Protein AF-A0A660SBG4-F1 (afdb_monomer_lite)

Foldseek 3Di:
DDDDDPVQLQVAFKKKFKAAPVRDTPDIDGHRDPVVLVVVQVVVCVVQVVHRIDIDIDGDDDD

Structure (mmCIF, N/CA/C/O backbone):
data_AF-A0A660SBG4-F1
#
_entry.id   AF-A0A660SBG4-F1
#
loop_
_atom_site.group_PDB
_atom_site.id
_atom_site.type_symbol
_atom_site.label_atom_id
_atom_site.label_alt_id
_atom_site.label_comp_id
_atom_site.label_asym_id
_atom_site.label_entity_id
_atom_site.label_seq_id
_atom_site.pdbx_PDB_ins_code
_atom_site.Cartn_x
_atom_site.Cartn_y
_atom_site.Cartn_z
_atom_site.occupancy
_atom_site.B_iso_or_equiv
_atom_site.auth_seq_id
_atom_site.auth_comp_id
_atom_site.auth_asym_id
_atom_site.auth_atom_id
_atom_site.pdbx_PDB_model_num
ATOM 1 N N . MET A 1 1 ? 6.251 -13.575 -5.013 1.00 47.34 1 MET A N 1
ATOM 2 C CA . MET A 1 1 ? 5.779 -13.263 -3.642 1.00 47.34 1 MET A CA 1
ATOM 3 C C . MET A 1 1 ? 4.289 -13.566 -3.564 1.00 47.34 1 MET A C 1
ATOM 5 O O . MET A 1 1 ? 3.581 -13.184 -4.484 1.00 47.34 1 MET A O 1
ATOM 9 N N . ARG A 1 2 ? 3.804 -14.274 -2.532 1.00 56.44 2 ARG A N 1
ATOM 10 C CA . ARG A 1 2 ? 2.353 -14.398 -2.287 1.00 56.44 2 ARG A CA 1
ATOM 11 C C . ARG A 1 2 ? 1.859 -13.071 -1.703 1.00 56.44 2 ARG A C 1
ATOM 13 O O . ARG A 1 2 ? 2.439 -12.596 -0.730 1.00 56.44 2 ARG A O 1
ATOM 20 N N . GLY A 1 3 ? 0.849 -12.465 -2.327 1.00 65.06 3 GLY A N 1
ATOM 21 C CA . GLY A 1 3 ? 0.211 -11.247 -1.825 1.00 65.06 3 GLY A CA 1
ATOM 22 C C . GLY A 1 3 ? -0.493 -11.467 -0.476 1.00 65.06 3 GLY A C 1
ATOM 23 O O . GLY A 1 3 ? -0.636 -12.610 -0.031 1.00 65.06 3 GLY A O 1
ATOM 24 N N . PRO A 1 4 ? -0.925 -10.392 0.203 1.00 73.62 4 PRO A N 1
ATOM 25 C CA . PRO A 1 4 ? -1.667 -10.504 1.456 1.00 73.62 4 PRO A CA 1
ATOM 26 C C . PRO A 1 4 ? -3.004 -11.225 1.249 1.00 73.62 4 PRO A C 1
ATOM 28 O O . PRO A 1 4 ? -3.670 -11.056 0.229 1.00 73.62 4 PRO A O 1
ATOM 31 N N . THR A 1 5 ? -3.423 -12.012 2.240 1.00 83.44 5 THR A N 1
ATOM 32 C CA . THR A 1 5 ? -4.754 -12.633 2.235 1.00 83.44 5 THR A CA 1
ATOM 33 C C . THR A 1 5 ? -5.844 -11.586 2.470 1.00 83.44 5 THR A C 1
ATOM 35 O O . THR A 1 5 ? -5.609 -10.570 3.132 1.00 83.44 5 THR A O 1
ATOM 38 N N . LEU A 1 6 ? -7.070 -11.871 2.016 1.00 78.69 6 LEU A N 1
ATOM 39 C CA . LEU A 1 6 ? -8.241 -11.028 2.291 1.00 78.69 6 LEU A CA 1
ATOM 40 C C . LEU A 1 6 ? -8.430 -10.799 3.804 1.00 78.69 6 LEU A C 1
ATOM 42 O O . LEU A 1 6 ? -8.684 -9.682 4.242 1.00 78.69 6 LEU A O 1
ATOM 46 N N . SER A 1 7 ? -8.213 -11.838 4.619 1.00 81.25 7 SER A N 1
ATOM 47 C CA . SER A 1 7 ? -8.260 -11.739 6.083 1.00 81.25 7 SER A CA 1
ATOM 48 C C . SER A 1 7 ? -7.244 -10.736 6.641 1.00 81.25 7 SER A C 1
ATOM 50 O O . SER A 1 7 ? -7.583 -9.933 7.508 1.00 81.25 7 SER A O 1
ATOM 52 N N . THR A 1 8 ? -6.021 -10.722 6.104 1.00 80.38 8 THR A N 1
ATOM 53 C CA . THR A 1 8 ? -4.972 -9.776 6.512 1.00 80.38 8 THR A CA 1
ATOM 54 C C . THR A 1 8 ? -5.340 -8.345 6.126 1.00 80.38 8 THR A C 1
ATOM 56 O O . THR A 1 8 ? -5.130 -7.424 6.909 1.00 80.38 8 THR A O 1
ATOM 59 N N . ILE A 1 9 ? -5.921 -8.154 4.941 1.00 81.50 9 ILE A N 1
ATOM 60 C CA . ILE A 1 9 ? -6.385 -6.851 4.446 1.00 81.50 9 ILE A CA 1
ATOM 61 C C . ILE A 1 9 ? -7.474 -6.290 5.369 1.00 81.50 9 ILE A C 1
ATOM 63 O O . ILE A 1 9 ? -7.360 -5.156 5.832 1.00 81.50 9 ILE A O 1
ATOM 67 N N . LEU A 1 10 ? -8.495 -7.089 5.685 1.00 81.06 10 LEU A N 1
ATOM 68 C CA . LEU A 1 10 ? -9.662 -6.641 6.451 1.00 81.06 10 LEU A CA 1
ATOM 69 C C . LEU A 1 10 ? -9.353 -6.363 7.932 1.00 81.06 10 LEU A C 1
ATOM 71 O O . LEU A 1 10 ? -9.956 -5.477 8.539 1.00 81.06 10 LEU A O 1
AT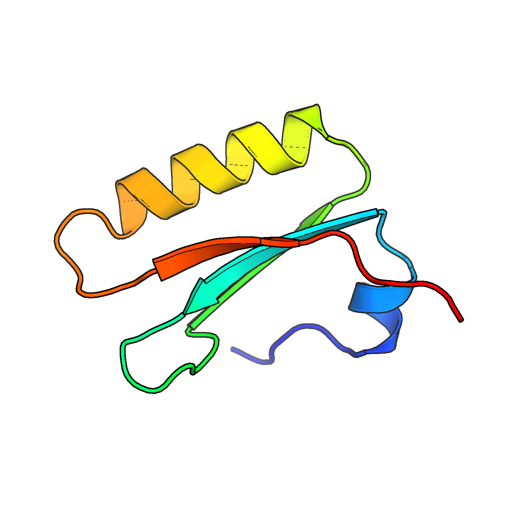OM 75 N N . GLN A 1 11 ? -8.391 -7.079 8.523 1.00 84.69 11 GLN A N 1
ATOM 76 C CA . GLN A 1 11 ? -7.985 -6.869 9.918 1.00 84.69 11 GLN A CA 1
ATOM 77 C C . GLN A 1 11 ? -7.175 -5.581 10.134 1.00 84.69 11 GLN A C 1
ATOM 79 O O . GLN A 1 11 ? -7.085 -5.084 11.260 1.00 84.69 11 GLN A O 1
ATOM 84 N N . LYS A 1 12 ? -6.569 -5.027 9.081 1.00 87.44 12 LYS A N 1
ATOM 85 C CA . LYS A 1 12 ? -5.712 -3.839 9.172 1.00 87.44 12 LYS A CA 1
ATOM 86 C C . LYS A 1 12 ? -6.524 -2.564 8.929 1.00 87.44 12 LYS A C 1
ATOM 88 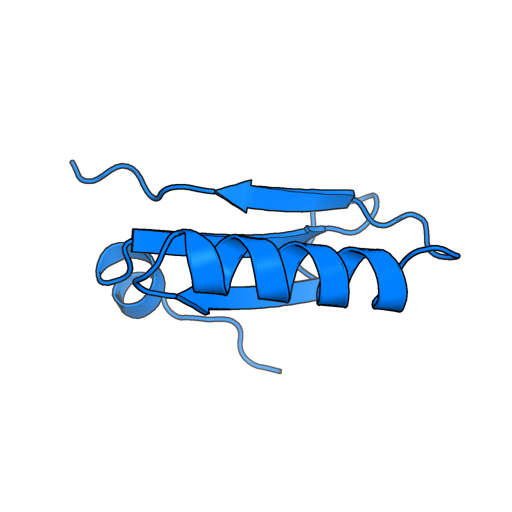O O . LYS A 1 12 ? -7.666 -2.605 8.477 1.00 87.44 12 LYS A O 1
ATOM 93 N N . ARG A 1 13 ? -5.976 -1.409 9.323 1.00 87.88 13 ARG A N 1
ATOM 94 C CA . ARG A 1 13 ? -6.655 -0.105 9.149 1.00 87.88 13 ARG A CA 1
ATOM 95 C C . ARG A 1 13 ? -6.296 0.588 7.844 1.00 87.88 13 ARG A C 1
ATOM 97 O O . ARG A 1 13 ? -7.105 1.353 7.341 1.00 87.88 13 ARG A O 1
ATOM 104 N N . TYR A 1 14 ? -5.097 0.353 7.328 1.00 92.19 14 TYR A N 1
ATOM 105 C CA . TYR A 1 14 ? -4.621 0.969 6.099 1.00 92.19 14 TYR A CA 1
ATOM 106 C C . TYR A 1 14 ? -3.826 -0.034 5.280 1.00 92.19 14 TYR A C 1
ATOM 108 O O . TYR A 1 14 ? -3.176 -0.933 5.820 1.00 92.19 14 TYR A O 1
ATOM 116 N N . ILE A 1 15 ? -3.838 0.171 3.973 1.00 92.75 15 ILE A N 1
ATOM 117 C CA . ILE A 1 15 ? -3.080 -0.613 3.011 1.00 92.75 15 ILE A CA 1
ATOM 118 C C . ILE A 1 15 ? -2.379 0.366 2.084 1.00 92.75 15 ILE A C 1
ATOM 120 O O . ILE A 1 15 ? -2.998 1.289 1.569 1.00 92.75 15 ILE A O 1
ATOM 124 N N . VAL A 1 16 ? -1.081 0.183 1.897 1.00 94.25 16 VAL A N 1
ATOM 125 C CA . VAL A 1 16 ? -0.299 0.889 0.889 1.00 94.25 16 VAL A CA 1
ATOM 126 C C . VAL A 1 16 ? -0.026 -0.093 -0.238 1.00 94.25 16 VAL A C 1
ATOM 128 O O . VAL A 1 16 ? 0.556 -1.148 0.010 1.00 94.25 16 VAL A O 1
ATOM 131 N N . VAL A 1 17 ? -0.469 0.226 -1.449 1.00 93.62 17 VAL A N 1
ATOM 132 C CA . VAL A 1 17 ? -0.289 -0.617 -2.639 1.00 93.62 17 VAL A CA 1
ATOM 133 C C . VAL A 1 17 ? 0.465 0.141 -3.719 1.00 93.62 17 VAL A C 1
ATOM 135 O O . VAL A 1 17 ? 0.285 1.348 -3.867 1.00 93.62 17 VAL A O 1
ATOM 138 N N . ALA A 1 18 ? 1.300 -0.578 -4.460 1.00 93.50 18 ALA A N 1
ATOM 139 C CA . ALA A 1 18 ? 1.876 -0.142 -5.722 1.00 93.50 18 ALA A CA 1
ATOM 140 C C . ALA A 1 18 ? 1.235 -0.969 -6.845 1.00 93.50 18 ALA A C 1
ATOM 142 O O . ALA A 1 18 ? 1.254 -2.203 -6.780 1.00 93.50 18 ALA A O 1
ATOM 143 N N . LEU A 1 19 ? 0.655 -0.280 -7.824 1.00 92.38 19 LEU A N 1
ATOM 144 C CA . LEU A 1 19 ? -0.009 -0.844 -8.997 1.00 92.38 19 LEU A CA 1
ATOM 145 C C . LEU A 1 19 ? 0.815 -0.538 -10.246 1.00 92.38 19 LEU A C 1
ATOM 147 O O . LEU A 1 19 ? 1.283 0.591 -10.397 1.00 92.38 19 LEU A O 1
ATOM 151 N N . ASP A 1 20 ? 0.991 -1.514 -11.131 1.00 91.00 20 ASP A N 1
ATOM 152 C CA . ASP A 1 20 ? 1.533 -1.260 -12.469 1.00 91.00 20 ASP A CA 1
ATOM 153 C C . ASP A 1 20 ? 0.471 -0.636 -13.403 1.00 91.00 20 ASP A C 1
ATOM 155 O O . ASP A 1 20 ? -0.659 -0.362 -12.998 1.00 91.00 20 ASP A O 1
ATOM 159 N N . ASN A 1 21 ? 0.822 -0.409 -14.672 1.00 89.62 21 ASN A N 1
ATOM 160 C CA . ASN A 1 21 ? -0.102 0.152 -15.670 1.00 89.62 21 ASN A CA 1
ATOM 161 C C . ASN A 1 21 ? -1.294 -0.752 -16.032 1.00 89.62 21 ASN A C 1
ATOM 163 O O . ASN A 1 21 ? -2.186 -0.291 -16.736 1.00 89.62 21 ASN A O 1
ATOM 167 N N . ASN A 1 22 ? -1.284 -2.023 -15.626 1.00 90.25 22 ASN A N 1
ATOM 168 C CA . ASN A 1 22 ? -2.367 -2.975 -15.870 1.00 90.25 22 ASN A CA 1
ATOM 169 C C . ASN A 1 22 ? -3.222 -3.182 -14.610 1.00 90.25 22 ASN A C 1
ATOM 171 O O . ASN A 1 22 ? -3.924 -4.187 -14.504 1.00 90.25 22 ASN A O 1
ATOM 175 N N . ASP A 1 23 ? -3.113 -2.273 -13.636 1.00 85.81 23 ASP A N 1
ATOM 176 C CA . ASP A 1 23 ? -3.780 -2.345 -12.337 1.00 85.81 23 ASP A CA 1
ATOM 177 C C . ASP A 1 23 ? -3.415 -3.601 -11.522 1.00 85.81 23 ASP A C 1
ATOM 179 O O . ASP A 1 23 ? -4.163 -4.046 -10.645 1.00 85.81 23 ASP A O 1
ATOM 183 N N . ILE A 1 24 ? -2.231 -4.175 -11.760 1.00 88.44 24 ILE A N 1
ATOM 184 C CA . ILE A 1 24 ? -1.736 -5.336 -11.019 1.00 88.44 24 ILE A CA 1
ATOM 185 C C . ILE A 1 24 ? -0.970 -4.862 -9.785 1.00 88.44 24 ILE A C 1
ATOM 187 O O . ILE A 1 24 ? -0.039 -4.060 -9.867 1.00 88.44 24 ILE A O 1
ATOM 191 N N . ILE A 1 25 ? -1.319 -5.414 -8.618 1.00 89.50 25 ILE A N 1
ATOM 192 C CA . ILE A 1 25 ? -0.583 -5.179 -7.369 1.00 89.50 25 ILE A CA 1
ATOM 193 C C . ILE A 1 25 ? 0.796 -5.833 -7.460 1.00 89.50 25 ILE A C 1
ATOM 195 O O . ILE A 1 25 ? 0.929 -7.050 -7.330 1.00 89.50 25 ILE A O 1
ATOM 199 N N . ILE A 1 26 ? 1.832 -5.009 -7.609 1.00 90.50 26 ILE A N 1
ATOM 200 C CA . ILE A 1 26 ? 3.234 -5.452 -7.626 1.00 90.50 26 ILE A CA 1
ATOM 201 C C . ILE A 1 26 ? 3.875 -5.418 -6.235 1.00 90.50 26 ILE A C 1
ATOM 203 O O . ILE A 1 26 ? 4.800 -6.177 -5.949 1.00 90.50 26 ILE A O 1
ATOM 207 N N . SER A 1 27 ? 3.372 -4.562 -5.340 1.00 91.12 27 SER A N 1
ATOM 208 C CA . SER A 1 27 ? 3.821 -4.486 -3.950 1.00 91.12 27 SER A CA 1
ATOM 209 C C . SER A 1 27 ? 2.699 -4.014 -3.036 1.00 91.12 27 SER A C 1
ATOM 211 O O . SER A 1 27 ? 1.852 -3.207 -3.422 1.00 91.12 27 SER A O 1
ATOM 213 N N . CYS A 1 28 ? 2.686 -4.516 -1.803 1.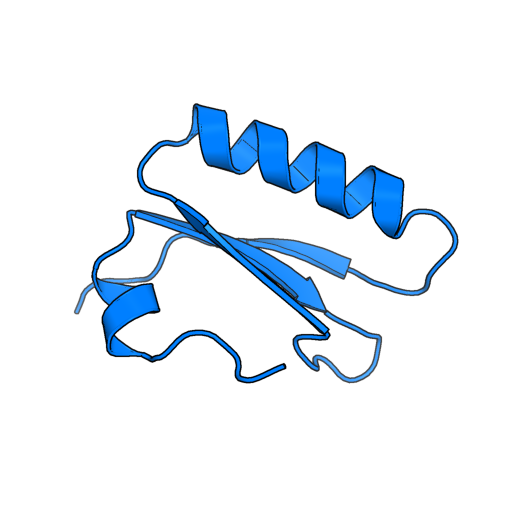00 91.50 28 CYS A N 1
ATOM 214 C CA . CYS A 1 28 ? 1.659 -4.189 -0.826 1.00 91.50 28 CYS A CA 1
ATOM 215 C C . CYS A 1 28 ? 2.205 -4.208 0.604 1.00 91.50 28 CYS A C 1
ATOM 217 O O . CYS A 1 28 ? 2.956 -5.105 0.992 1.00 91.50 28 CYS A O 1
ATOM 219 N N . LYS A 1 29 ? 1.753 -3.255 1.421 1.00 93.00 29 LYS A N 1
ATOM 220 C CA . LYS A 1 29 ? 2.010 -3.191 2.859 1.00 93.00 29 LYS A CA 1
ATOM 221 C C . LYS A 1 29 ? 0.731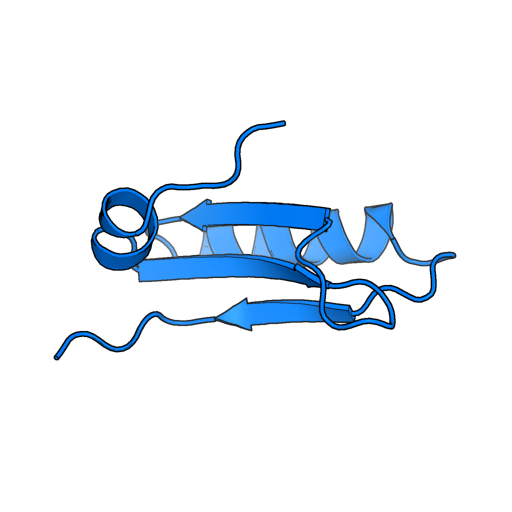 -2.864 3.624 1.00 93.00 29 LYS A C 1
ATOM 223 O O . LYS A 1 29 ? 0.111 -1.831 3.406 1.00 93.00 29 LYS A O 1
ATOM 228 N N . THR A 1 30 ? 0.359 -3.715 4.573 1.00 91.75 30 THR A N 1
ATOM 229 C CA . THR A 1 30 ? -0.803 -3.495 5.446 1.00 91.75 30 THR A CA 1
ATOM 230 C C . THR A 1 30 ? -0.359 -2.992 6.820 1.00 91.75 30 THR A C 1
ATOM 232 O O . THR A 1 30 ? 0.538 -3.590 7.417 1.00 91.75 30 THR A O 1
ATOM 235 N N . VAL A 1 31 ? -0.991 -1.946 7.355 1.00 93.06 31 VAL A N 1
ATOM 236 C CA . VAL A 1 31 ? -0.600 -1.303 8.623 1.00 93.06 31 VAL A CA 1
ATOM 237 C C . VAL A 1 31 ? -1.809 -0.867 9.458 1.00 93.06 31 VAL A C 1
ATOM 239 O O . VAL A 1 31 ? -2.930 -0.744 8.963 1.00 93.06 31 VAL A O 1
ATOM 242 N N . ASN A 1 32 ? -1.586 -0.621 10.752 1.00 91.44 32 ASN A N 1
ATOM 243 C CA . ASN A 1 32 ? -2.644 -0.218 11.691 1.00 91.44 32 ASN A CA 1
ATOM 244 C C . ASN A 1 32 ? -2.670 1.290 11.987 1.00 91.44 32 ASN A C 1
ATOM 246 O O . ASN A 1 32 ? -3.682 1.805 12.465 1.00 91.44 32 ASN A O 1
ATOM 250 N N . SER A 1 33 ? -1.584 2.007 11.691 1.00 93.50 33 SER A N 1
ATOM 251 C CA . SER A 1 33 ? -1.443 3.437 11.972 1.00 93.50 33 SER A CA 1
ATOM 252 C C . SER A 1 33 ? -1.398 4.270 10.695 1.00 93.50 33 SER A C 1
ATOM 254 O O . SER A 1 33 ? -0.734 3.918 9.721 1.00 93.50 33 SER A O 1
ATOM 256 N N . SER A 1 34 ? -2.052 5.434 10.722 1.00 92.19 34 SER A N 1
ATOM 257 C CA . SER A 1 34 ? -2.018 6.394 9.611 1.00 92.19 34 SER A CA 1
ATOM 258 C C . SER A 1 34 ? -0.613 6.974 9.390 1.00 92.19 34 SER A C 1
ATOM 260 O O . SER A 1 34 ? -0.238 7.244 8.247 1.00 92.19 34 SER A O 1
ATOM 262 N N . LYS A 1 35 ? 0.177 7.124 10.469 1.00 95.25 35 LYS A N 1
ATOM 263 C CA . LYS A 1 35 ? 1.573 7.595 10.420 1.00 95.25 35 LYS A CA 1
ATOM 264 C C . LYS A 1 35 ? 2.464 6.577 9.713 1.00 95.25 35 LYS A C 1
ATOM 266 O O . LYS A 1 35 ? 3.226 6.942 8.826 1.00 95.25 35 LYS A O 1
ATOM 271 N N . GLU A 1 36 ? 2.305 5.304 10.062 1.00 94.31 36 GLU A N 1
ATOM 272 C CA . GLU A 1 36 ? 3.027 4.202 9.427 1.00 94.31 36 GLU A CA 1
ATOM 273 C C . GLU A 1 36 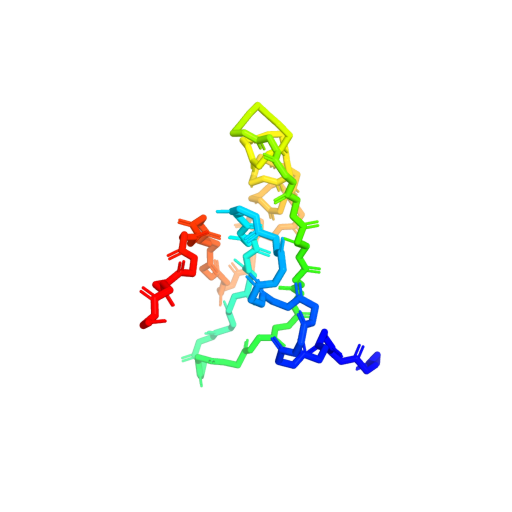? 2.638 4.067 7.947 1.00 94.31 36 GLU A C 1
ATOM 275 O O . GLU A 1 36 ? 3.502 3.925 7.091 1.00 94.31 36 GLU A O 1
ATOM 280 N N . ALA A 1 37 ? 1.350 4.226 7.619 1.00 94.69 37 ALA A N 1
ATOM 281 C CA . ALA A 1 37 ? 0.885 4.226 6.232 1.00 94.69 37 ALA A CA 1
ATOM 282 C C . ALA A 1 37 ? 1.512 5.360 5.408 1.00 94.69 37 ALA A C 1
ATOM 284 O O . ALA A 1 37 ? 1.888 5.151 4.260 1.00 94.69 37 ALA A O 1
ATOM 285 N N . ARG A 1 38 ? 1.647 6.561 5.988 1.00 95.69 38 ARG A N 1
ATOM 286 C CA . ARG A 1 38 ? 2.305 7.695 5.323 1.00 95.69 38 ARG A CA 1
ATOM 287 C C . ARG A 1 38 ? 3.795 7.428 5.098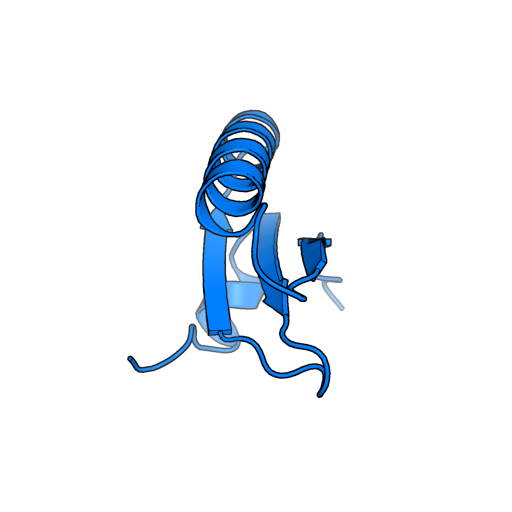 1.00 95.69 38 ARG A C 1
ATOM 289 O O . ARG A 1 38 ? 4.293 7.733 4.025 1.00 95.69 38 ARG A O 1
ATOM 296 N N . TYR A 1 39 ? 4.474 6.830 6.077 1.00 96.81 39 TYR A N 1
ATOM 297 C CA . TYR A 1 39 ? 5.872 6.422 5.932 1.00 96.81 39 TYR A CA 1
ATOM 298 C C . TYR A 1 39 ? 6.051 5.434 4.770 1.00 96.81 39 TYR A C 1
ATOM 300 O O . TYR A 1 39 ? 6.825 5.698 3.855 1.00 96.81 39 TYR A O 1
ATOM 308 N N . TRP A 1 40 ? 5.273 4.347 4.746 1.00 95.88 40 TRP A N 1
ATOM 309 C CA . TRP A 1 40 ? 5.357 3.351 3.672 1.00 95.88 40 TRP A CA 1
ATOM 310 C C . TRP A 1 40 ? 4.951 3.897 2.305 1.00 95.88 40 TRP A C 1
ATOM 312 O O . TRP A 1 40 ? 5.528 3.493 1.303 1.00 95.88 40 TRP A O 1
ATOM 322 N N . PHE A 1 41 ? 4.010 4.839 2.254 1.00 95.69 41 PHE A N 1
ATOM 323 C CA . PHE A 1 41 ? 3.662 5.538 1.020 1.00 95.69 41 PHE A CA 1
ATOM 324 C C . PHE A 1 41 ? 4.861 6.292 0.433 1.00 95.69 41 PHE A C 1
ATOM 326 O O . PHE A 1 41 ? 5.130 6.161 -0.758 1.00 95.69 41 PHE A O 1
ATOM 333 N N . SER A 1 42 ? 5.612 7.032 1.256 1.00 96.06 42 SER A N 1
ATOM 334 C CA . SER A 1 42 ? 6.831 7.716 0.807 1.00 96.06 42 SER A CA 1
ATOM 335 C C . SER A 1 42 ? 7.911 6.731 0.360 1.00 96.06 42 SER A C 1
ATOM 337 O O . SER A 1 42 ? 8.540 6.953 -0.669 1.00 96.06 42 SER A O 1
ATOM 339 N N . VAL A 1 43 ? 8.085 5.622 1.089 1.00 95.62 43 VAL A N 1
ATOM 340 C CA . VAL A 1 43 ? 9.024 4.551 0.710 1.00 95.62 43 VAL A CA 1
ATOM 341 C C . VAL A 1 43 ? 8.652 3.955 -0.647 1.00 95.62 43 VAL A C 1
ATOM 343 O O . VAL A 1 43 ? 9.519 3.788 -1.496 1.00 95.62 43 VAL A O 1
ATOM 346 N N . PHE A 1 44 ? 7.369 3.668 -0.881 1.00 94.81 44 PHE A N 1
ATOM 347 C CA . PHE A 1 44 ? 6.902 3.122 -2.155 1.00 94.81 44 PHE A CA 1
ATOM 348 C C . PHE A 1 44 ? 7.059 4.140 -3.285 1.00 94.81 44 PHE A C 1
ATOM 350 O O . PHE A 1 44 ? 7.524 3.772 -4.354 1.00 94.81 44 PHE A O 1
ATOM 357 N N . LYS A 1 45 ? 6.723 5.415 -3.058 1.00 94.25 45 LYS A N 1
ATOM 358 C CA . LYS A 1 45 ? 6.929 6.461 -4.067 1.00 94.25 45 LYS A CA 1
ATOM 359 C C . LYS A 1 45 ? 8.391 6.585 -4.483 1.00 94.25 45 LYS A C 1
ATOM 361 O O . LYS A 1 45 ? 8.651 6.619 -5.674 1.00 94.25 45 LYS A O 1
ATOM 366 N N . ALA A 1 46 ? 9.315 6.609 -3.524 1.00 94.12 46 ALA A N 1
ATOM 367 C CA . ALA A 1 46 ? 10.744 6.688 -3.817 1.00 94.12 46 ALA A CA 1
ATOM 368 C C . ALA A 1 46 ? 11.255 5.428 -4.536 1.00 94.12 46 ALA A C 1
ATOM 370 O O . ALA A 1 46 ? 12.036 5.523 -5.472 1.00 94.12 46 ALA A O 1
ATOM 371 N N . ALA A 1 47 ? 10.785 4.242 -4.134 1.00 92.06 47 ALA A N 1
ATOM 372 C CA . ALA A 1 47 ? 11.182 2.981 -4.763 1.00 92.06 47 ALA A CA 1
ATOM 373 C C . ALA A 1 47 ? 10.707 2.844 -6.220 1.00 92.06 47 ALA A C 1
ATOM 375 O O . ALA A 1 47 ? 11.296 2.076 -6.974 1.00 92.06 47 ALA A O 1
ATOM 376 N N . TRP A 1 48 ? 9.643 3.555 -6.606 1.00 90.12 48 TRP A N 1
ATOM 377 C CA . TRP A 1 48 ? 8.998 3.414 -7.911 1.00 90.12 48 TRP A CA 1
ATOM 378 C C . TRP A 1 48 ? 8.942 4.719 -8.720 1.00 90.12 48 TRP A C 1
ATOM 380 O O . TRP A 1 48 ? 8.169 4.801 -9.668 1.00 90.12 48 TRP A O 1
ATOM 390 N N . GLU A 1 49 ? 9.745 5.728 -8.369 1.00 86.38 49 GLU A N 1
ATOM 391 C CA . GLU A 1 49 ? 9.706 7.066 -8.983 1.00 86.38 49 GLU A CA 1
ATOM 392 C C . GLU A 1 49 ? 9.981 7.044 -10.497 1.00 86.38 49 GLU A C 1
ATOM 394 O O . GLU A 1 49 ? 9.319 7.745 -11.259 1.00 86.38 49 GLU A O 1
ATOM 399 N N . GLU A 1 50 ? 10.897 6.183 -10.945 1.00 83.38 50 GLU A N 1
ATOM 400 C CA . GLU A 1 50 ? 11.260 6.028 -12.363 1.00 83.38 50 GLU A CA 1
ATOM 401 C C . GLU A 1 50 ? 10.369 5.027 -13.118 1.00 83.38 50 GLU A C 1
ATOM 403 O O . GLU A 1 50 ? 10.497 4.836 -14.330 1.00 83.38 50 GLU A O 1
ATOM 408 N N . HIS A 1 51 ? 9.448 4.367 -12.416 1.00 82.25 51 HIS A N 1
ATOM 409 C CA . HIS A 1 51 ? 8.599 3.330 -12.981 1.00 82.25 51 HIS A CA 1
ATOM 410 C C . HIS A 1 51 ? 7.192 3.866 -13.251 1.00 82.25 51 HIS A C 1
ATOM 412 O O . HIS A 1 51 ? 6.671 4.724 -12.544 1.00 82.25 51 HIS A O 1
ATOM 418 N N . ARG A 1 52 ? 6.519 3.319 -14.271 1.00 83.06 52 ARG A N 1
ATOM 419 C CA . ARG A 1 52 ? 5.103 3.613 -14.550 1.00 83.06 52 ARG A CA 1
ATOM 420 C C . ARG A 1 52 ? 4.200 2.874 -13.551 1.00 83.06 52 ARG A C 1
ATOM 422 O O . ARG A 1 52 ? 3.497 1.933 -13.908 1.00 83.06 52 ARG A O 1
ATOM 429 N N . VAL A 1 53 ? 4.319 3.251 -12.283 1.00 90.56 53 VAL A N 1
ATOM 430 C CA . VAL A 1 53 ? 3.683 2.611 -11.134 1.00 90.56 53 VAL A CA 1
ATOM 431 C C . VAL A 1 53 ? 2.929 3.668 -10.341 1.00 90.56 53 VAL A C 1
ATOM 433 O O . VAL A 1 53 ? 3.463 4.725 -10.012 1.00 90.56 53 VAL A O 1
ATOM 436 N N . SER A 1 54 ? 1.684 3.365 -9.992 1.00 91.94 54 SER A N 1
ATOM 437 C CA . SER A 1 54 ? 0.849 4.227 -9.162 1.00 91.94 54 SER A CA 1
ATOM 438 C C . SER A 1 54 ? 0.808 3.706 -7.729 1.00 91.94 54 SER A C 1
ATOM 440 O O . SER A 1 54 ? 0.543 2.530 -7.483 1.00 91.94 54 SER A O 1
ATOM 442 N N . VAL A 1 55 ? 1.073 4.583 -6.759 1.00 93.62 55 VAL A N 1
ATOM 443 C CA . VAL A 1 55 ? 1.086 4.237 -5.330 1.00 93.62 55 VAL A CA 1
ATOM 444 C C . VAL A 1 55 ? -0.143 4.818 -4.643 1.00 93.62 55 VAL A C 1
ATOM 446 O O . VAL A 1 55 ? -0.400 6.019 -4.735 1.00 93.62 55 VAL A O 1
ATOM 449 N N . TYR A 1 56 ? -0.862 3.989 -3.887 1.00 93.19 56 TYR A N 1
ATOM 450 C CA . TYR A 1 56 ? -2.081 4.381 -3.181 1.00 93.19 56 TYR A CA 1
ATOM 451 C C . TYR A 1 56 ? -2.031 4.018 -1.704 1.00 93.19 56 TYR A C 1
ATOM 453 O O . TYR A 1 56 ? -1.504 2.978 -1.315 1.00 93.19 56 TYR A O 1
ATOM 461 N N . LYS A 1 57 ? -2.652 4.868 -0.882 1.00 93.56 57 LYS A N 1
ATOM 462 C CA . LYS A 1 57 ? -3.018 4.561 0.501 1.00 93.56 57 LYS A CA 1
ATOM 463 C C . LYS A 1 57 ? -4.526 4.340 0.556 1.00 93.56 57 LYS A C 1
ATOM 465 O O . LYS A 1 57 ? -5.294 5.282 0.394 1.00 93.56 57 LYS A O 1
ATOM 470 N N . LEU A 1 58 ? -4.928 3.109 0.822 1.00 90.44 58 LEU A N 1
ATOM 471 C CA . LEU A 1 58 ? -6.312 2.668 0.883 1.00 90.44 58 LEU A CA 1
ATOM 472 C C . LEU A 1 58 ? -6.723 2.405 2.335 1.00 90.44 58 LEU A C 1
ATOM 474 O O . LEU A 1 58 ? -5.922 1.937 3.150 1.00 90.44 58 LEU A O 1
ATOM 478 N N . THR A 1 59 ? -7.985 2.681 2.643 1.00 89.88 59 THR A N 1
ATOM 479 C CA . THR A 1 59 ? -8.636 2.277 3.892 1.00 89.88 59 THR A CA 1
ATOM 480 C C . THR A 1 59 ? -9.642 1.188 3.527 1.00 89.88 59 THR A C 1
ATOM 482 O O . THR A 1 59 ? -10.585 1.490 2.797 1.00 89.88 59 THR A O 1
ATOM 485 N N . PRO A 1 60 ? -9.456 -0.070 3.955 1.00 82.50 60 PRO A N 1
ATOM 486 C CA . PRO A 1 60 ? -10.402 -1.129 3.630 1.00 82.50 60 PRO A CA 1
ATOM 487 C C . PRO A 1 60 ? -11.782 -0.814 4.226 1.00 82.50 60 PRO A C 1
ATOM 489 O O . PRO A 1 60 ? -11.902 -0.583 5.432 1.00 82.50 60 PRO A O 1
ATOM 492 N N . CYS A 1 61 ? -12.817 -0.798 3.379 1.00 76.50 61 CYS A N 1
ATOM 493 C CA . CYS A 1 61 ? -14.204 -0.708 3.829 1.00 76.50 61 CYS A CA 1
ATOM 494 C C . CYS A 1 61 ? -14.560 -1.971 4.612 1.00 76.50 61 CYS A C 1
ATOM 496 O O . CYS A 1 61 ? -14.392 -3.088 4.122 1.00 76.50 61 CYS A O 1
ATOM 498 N N . ARG A 1 62 ? -15.043 -1.780 5.839 1.00 65.06 62 ARG A N 1
ATOM 499 C CA . ARG A 1 62 ? -15.590 -2.848 6.674 1.00 65.06 62 ARG A CA 1
ATOM 500 C C . ARG A 1 62 ? -17.096 -2.835 6.445 1.00 65.06 62 ARG A C 1
ATOM 502 O O . ARG A 1 62 ? -17.727 -1.839 6.787 1.00 65.06 62 ARG A O 1
ATOM 509 N N . TYR A 1 63 ? -17.603 -3.867 5.778 1.00 56.12 63 TYR A N 1
ATOM 510 C CA . TYR A 1 63 ? -19.033 -4.167 5.767 1.00 56.12 63 TYR A CA 1
ATOM 511 C C . TYR A 1 63 ? -19.451 -4.702 7.136 1.00 56.12 63 TYR A C 1
ATOM 513 O O . TYR A 1 63 ? -18.619 -5.412 7.752 1.00 56.12 63 TYR A O 1
#

Radius of gyration: 11.49 Å; chains: 1; bounding box: 30×22×28 Å

Sequence (63 aa):
MRGPTLSTILQKRYIVVALDNNDIIISCKTVNSSKEARYWFSVFKAAWEEHRVSVYKLTPCRY

pLDDT: mean 87.21, std 10.21, range [47.34, 96.81]

Secondary structure (DSSP, 8-state):
-PPPPHHHHHHSSEEEEEE-TTS-EEEEEEES-HHHHHHHHHHHHHHTTTSS-EEEEE-----